Protein AF-A0A916MLG1-F1 (afdb_monomer_lite)

Secondary structure (DSSP, 8-state):
--PPP----------------------TT-EEEEE-TTS-EEEEEEEEEEE-STT-EEEEEEESS-TT-EEEEEGGGEEE-PPP-

Structure (mmCIF, N/CA/C/O backbone):
data_AF-A0A916MLG1-F1
#
_entry.id   AF-A0A916MLG1-F1
#
loop_
_atom_site.group_PDB
_atom_site.id
_atom_site.type_symbol
_atom_site.label_atom_id
_atom_site.label_alt_id
_atom_site.label_comp_id
_atom_site.label_asym_id
_atom_site.label_entity_id
_atom_site.label_seq_id
_atom_site.pdbx_PDB_ins_code
_atom_site.Cartn_x
_atom_site.Cartn_y
_atom_site.Cartn_z
_atom_site.occupancy
_atom_site.B_iso_or_equiv
_atom_site.auth_seq_id
_atom_site.auth_comp_id
_atom_site.auth_asym_id
_atom_site.auth_atom_id
_atom_site.pdbx_PDB_model_num
ATOM 1 N N . MET A 1 1 ? 38.812 -7.454 51.561 1.00 41.78 1 MET A N 1
ATOM 2 C CA . MET A 1 1 ? 37.983 -8.537 51.000 1.00 41.78 1 MET A CA 1
ATOM 3 C C . MET A 1 1 ? 36.940 -8.890 52.038 1.00 41.78 1 MET A C 1
ATOM 5 O O . MET A 1 1 ? 37.348 -9.220 53.139 1.00 41.78 1 MET A O 1
ATOM 9 N N . GLU A 1 2 ? 35.632 -8.801 51.847 1.00 51.03 2 GLU A N 1
ATOM 10 C CA . GLU A 1 2 ? 34.742 -8.172 50.857 1.00 51.03 2 GLU A CA 1
ATOM 11 C C . GLU A 1 2 ? 33.330 -8.175 51.512 1.00 51.03 2 GLU A C 1
ATOM 13 O O . GLU A 1 2 ? 33.077 -9.036 52.357 1.00 51.03 2 GLU A O 1
ATOM 18 N N . PRO A 1 3 ? 32.453 -7.191 51.230 1.00 56.53 3 PRO A N 1
ATOM 19 C CA . PRO A 1 3 ? 31.162 -6.999 51.916 1.00 56.53 3 PRO A CA 1
ATOM 20 C C . PRO A 1 3 ? 29.996 -7.865 51.351 1.00 56.53 3 PRO A C 1
ATOM 22 O O . PRO A 1 3 ? 30.171 -8.503 50.316 1.00 56.53 3 PRO A O 1
ATOM 25 N N . PRO A 1 4 ? 28.825 -7.918 52.037 1.00 57.38 4 PRO A N 1
ATOM 26 C CA . PRO A 1 4 ? 27.819 -8.989 51.924 1.00 57.38 4 PRO A CA 1
ATOM 27 C C . PRO A 1 4 ? 26.794 -8.844 50.779 1.00 57.38 4 PRO A C 1
ATOM 29 O O . PRO A 1 4 ? 26.590 -7.765 50.225 1.00 57.38 4 PRO A O 1
ATOM 32 N N . GLU A 1 5 ? 26.118 -9.957 50.472 1.00 57.41 5 GLU A N 1
ATOM 33 C CA . GLU A 1 5 ? 25.128 -10.131 49.399 1.00 57.41 5 GLU A CA 1
ATOM 34 C C . GLU A 1 5 ? 23.706 -9.591 49.713 1.00 57.41 5 GLU A C 1
ATOM 36 O O . GLU A 1 5 ? 23.176 -9.804 50.804 1.00 57.41 5 GLU A O 1
ATOM 41 N N . ALA A 1 6 ? 23.088 -9.014 48.659 1.00 54.06 6 ALA A N 1
ATOM 42 C CA . ALA A 1 6 ? 21.663 -8.690 48.391 1.00 54.06 6 ALA A CA 1
ATOM 43 C C . ALA A 1 6 ? 20.992 -7.503 49.144 1.00 54.06 6 ALA A C 1
ATOM 45 O O . ALA A 1 6 ? 21.434 -7.124 50.224 1.00 54.06 6 ALA A O 1
ATOM 46 N N . PRO A 1 7 ? 19.810 -6.982 48.715 1.00 63.53 7 PRO A N 1
ATOM 47 C CA . PRO A 1 7 ? 19.254 -6.665 47.376 1.00 63.53 7 PRO A CA 1
ATOM 48 C C . PRO A 1 7 ? 18.616 -5.234 47.311 1.00 63.53 7 PRO A C 1
ATOM 50 O O . PRO A 1 7 ? 18.262 -4.673 48.342 1.00 63.53 7 PRO A O 1
ATOM 53 N N . LYS A 1 8 ? 18.392 -4.631 46.124 1.00 44.31 8 LYS A N 1
ATOM 54 C CA . LYS A 1 8 ? 17.393 -3.539 45.869 1.00 44.31 8 LYS A CA 1
ATOM 55 C C . LYS A 1 8 ? 17.381 -3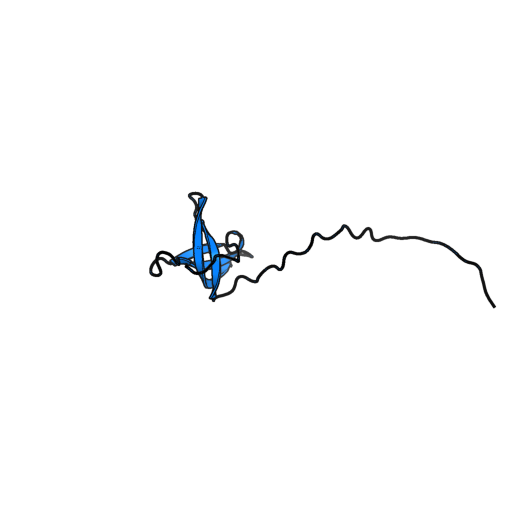.196 44.366 1.00 44.31 8 LYS A C 1
ATOM 57 O O . LYS A 1 8 ? 18.398 -2.758 43.854 1.00 44.31 8 LYS A O 1
ATOM 62 N N . ALA A 1 9 ? 16.379 -3.603 43.583 1.00 47.91 9 ALA A N 1
ATOM 63 C CA . ALA A 1 9 ? 15.027 -3.039 43.424 1.00 47.91 9 ALA A CA 1
ATOM 64 C C . ALA A 1 9 ? 14.972 -1.774 42.541 1.00 47.91 9 ALA A C 1
ATOM 66 O O . ALA A 1 9 ? 15.825 -0.902 42.654 1.00 47.91 9 ALA A O 1
ATOM 67 N N . ALA A 1 10 ? 13.878 -1.691 41.771 1.00 42.66 10 ALA A N 1
ATOM 68 C CA . ALA A 1 10 ? 13.521 -0.733 40.717 1.00 42.66 10 ALA A CA 1
ATOM 69 C C . ALA A 1 10 ? 14.130 -1.101 39.351 1.00 42.66 10 ALA A C 1
ATOM 71 O O . ALA A 1 10 ? 15.332 -1.049 39.161 1.00 42.66 10 ALA A O 1
ATOM 72 N N . GLY A 1 11 ? 13.377 -1.531 38.352 1.00 47.44 11 GLY A N 1
ATOM 73 C CA . GLY A 1 11 ? 11.945 -1.422 38.160 1.00 47.44 11 GLY A CA 1
ATOM 74 C C . GLY A 1 11 ? 11.761 -1.135 36.690 1.00 47.44 11 GLY A C 1
ATOM 75 O O . GLY A 1 11 ? 11.748 0.014 36.301 1.00 47.44 11 GLY A O 1
ATOM 76 N N . GLU A 1 12 ? 11.647 -2.170 35.876 1.00 48.97 12 GLU A N 1
ATOM 77 C CA . GLU A 1 12 ? 11.073 -1.996 34.555 1.00 48.97 12 GLU A CA 1
ATOM 78 C C . GLU A 1 12 ? 10.339 -3.288 34.255 1.00 48.97 12 GLU A C 1
ATOM 80 O O . GLU A 1 12 ? 10.899 -4.302 33.843 1.00 48.97 12 GLU A O 1
ATOM 85 N N . GLN A 1 13 ? 9.055 -3.270 34.597 1.00 45.22 13 GLN A N 1
ATOM 86 C CA . GLN A 1 13 ? 8.100 -4.234 34.101 1.00 45.22 13 GLN A CA 1
ATOM 87 C C . GLN A 1 13 ? 8.034 -4.016 32.587 1.00 45.22 13 GLN A C 1
ATOM 89 O O . GLN A 1 13 ? 7.199 -3.265 32.089 1.00 45.22 13 GLN A O 1
ATOM 94 N N . ALA A 1 14 ? 8.970 -4.624 31.859 1.00 42.62 14 ALA A N 1
ATOM 95 C CA . ALA A 1 14 ? 8.876 -4.783 30.427 1.00 42.62 14 ALA A CA 1
ATOM 96 C C . ALA A 1 14 ? 7.664 -5.682 30.190 1.00 42.62 14 ALA A C 1
ATOM 98 O O . ALA A 1 14 ? 7.742 -6.908 30.280 1.00 42.62 14 ALA A O 1
ATOM 99 N N . SER A 1 15 ? 6.511 -5.049 29.956 1.00 49.25 15 SER A N 1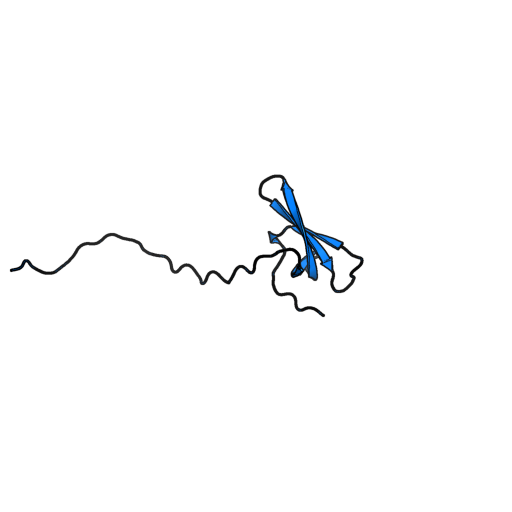
ATOM 100 C CA . SER A 1 15 ? 5.375 -5.684 29.300 1.00 49.25 15 SER A CA 1
ATOM 101 C C . SER A 1 15 ? 5.925 -6.548 28.166 1.00 49.25 15 SER A C 1
ATOM 103 O O . SER A 1 15 ? 6.782 -6.050 27.425 1.00 49.25 15 SER A O 1
ATOM 105 N N . PRO A 1 16 ? 5.490 -7.812 28.011 1.00 51.41 16 PRO A N 1
ATOM 106 C CA . PRO A 1 16 ? 5.897 -8.612 26.871 1.00 51.41 16 PRO A CA 1
ATOM 107 C C . PRO A 1 16 ? 5.394 -7.871 25.637 1.00 51.41 16 PRO A C 1
ATOM 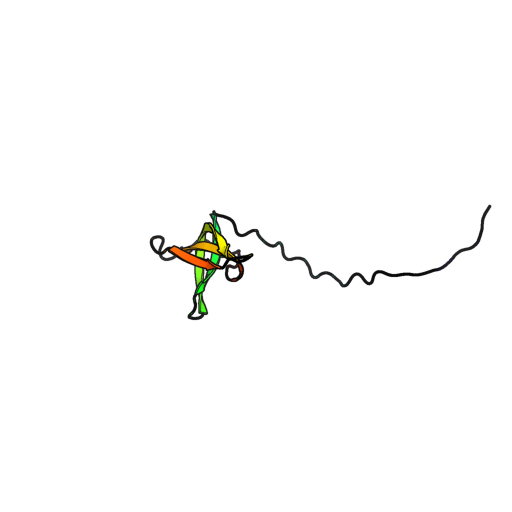109 O O . PRO A 1 16 ? 4.207 -7.910 25.316 1.00 51.41 16 PRO A O 1
ATOM 112 N N . SER A 1 17 ? 6.283 -7.103 25.003 1.00 45.28 17 SER A N 1
ATOM 113 C CA . SER A 1 17 ? 6.010 -6.485 23.719 1.00 45.28 17 SER A CA 1
ATOM 114 C C . SER A 1 17 ? 5.720 -7.664 22.819 1.00 45.28 17 SER A C 1
ATOM 116 O O . SER A 1 17 ? 6.604 -8.487 22.569 1.00 45.28 17 SER A O 1
ATOM 118 N N . ALA A 1 18 ? 4.441 -7.808 22.468 1.00 49.34 18 ALA A N 1
ATOM 119 C CA . ALA A 1 18 ? 3.960 -8.814 21.543 1.00 49.34 18 ALA A CA 1
ATOM 120 C C . ALA A 1 18 ? 4.955 -8.905 20.381 1.00 49.34 18 ALA A C 1
ATOM 122 O O . ALA A 1 18 ? 5.502 -7.861 20.009 1.00 49.34 18 ALA A O 1
ATOM 123 N N . PRO A 1 19 ? 5.221 -10.105 19.830 1.00 44.91 19 PRO A N 1
ATOM 124 C CA . PRO A 1 19 ? 6.119 -10.230 18.695 1.00 44.91 19 PRO A CA 1
ATOM 125 C C . PRO A 1 19 ? 5.690 -9.181 17.680 1.00 44.91 19 PRO A C 1
ATOM 127 O O . PRO A 1 19 ? 4.552 -9.207 17.203 1.00 44.91 19 PRO A O 1
ATOM 130 N N . ILE A 1 20 ? 6.565 -8.198 17.454 1.00 46.50 20 ILE A N 1
ATOM 131 C CA . ILE A 1 20 ? 6.364 -7.171 16.448 1.00 46.50 20 ILE A CA 1
ATOM 132 C C . ILE A 1 20 ? 6.376 -7.991 15.171 1.00 46.50 20 ILE A C 1
ATOM 134 O O . ILE A 1 20 ? 7.439 -8.377 14.687 1.00 46.50 20 ILE A O 1
ATOM 138 N N . SER A 1 21 ? 5.186 -8.403 14.724 1.00 46.97 21 SER A N 1
ATOM 139 C CA . SER A 1 21 ? 5.026 -9.128 13.472 1.00 46.97 21 SER A CA 1
ATOM 140 C C . SER A 1 21 ? 5.809 -8.316 12.458 1.00 46.97 21 SER A C 1
ATOM 142 O O . SER A 1 21 ? 5.643 -7.093 12.482 1.00 46.97 21 SER A O 1
ATOM 144 N N . PRO A 1 22 ? 6.709 -8.924 11.665 1.00 50.12 22 PRO A N 1
ATOM 145 C CA . PRO A 1 22 ? 7.545 -8.167 10.752 1.00 50.12 22 PRO A CA 1
ATOM 146 C C . PRO A 1 22 ? 6.607 -7.290 9.933 1.00 50.12 22 PRO A C 1
ATOM 148 O O . PRO A 1 22 ? 5.807 -7.800 9.144 1.00 50.12 22 PRO A O 1
ATOM 151 N N . ILE A 1 23 ? 6.624 -5.981 10.210 1.00 57.00 23 ILE A N 1
ATOM 152 C CA . ILE A 1 23 ? 5.808 -5.013 9.493 1.00 57.00 23 ILE A CA 1
ATOM 153 C C . ILE A 1 23 ? 6.452 -5.003 8.124 1.00 57.00 23 ILE A C 1
ATOM 155 O O . ILE A 1 23 ? 7.455 -4.330 7.910 1.00 57.00 23 ILE A O 1
ATOM 159 N N . THR A 1 24 ? 5.958 -5.865 7.239 1.00 67.56 24 THR A N 1
ATOM 160 C CA . THR A 1 24 ? 6.484 -5.959 5.888 1.00 67.56 24 THR A CA 1
ATOM 161 C C . THR A 1 24 ? 6.198 -4.602 5.265 1.00 67.56 24 THR A C 1
ATOM 163 O O . THR A 1 24 ? 5.022 -4.234 5.162 1.00 67.56 24 THR A O 1
ATOM 166 N N . PRO A 1 25 ? 7.239 -3.815 4.947 1.00 75.50 25 PRO A N 1
ATOM 167 C CA . PRO A 1 25 ? 7.040 -2.451 4.506 1.00 75.50 25 PRO A CA 1
ATOM 168 C C . PRO A 1 25 ? 6.263 -2.488 3.193 1.00 75.50 25 PRO A C 1
ATOM 170 O O . PRO A 1 25 ? 6.635 -3.189 2.252 1.00 75.50 25 PRO A O 1
ATOM 173 N N . ILE A 1 26 ? 5.152 -1.758 3.154 1.00 85.19 26 ILE A N 1
ATOM 174 C CA . ILE A 1 26 ? 4.342 -1.624 1.951 1.00 85.19 26 ILE A CA 1
ATOM 175 C C . ILE A 1 26 ? 4.992 -0.533 1.100 1.00 85.19 26 ILE A C 1
ATOM 177 O O . ILE A 1 26 ? 4.898 0.649 1.423 1.00 85.19 26 ILE A O 1
ATOM 181 N N . ILE A 1 27 ? 5.677 -0.944 0.037 1.00 88.31 27 ILE A N 1
ATOM 182 C CA . ILE A 1 27 ? 6.424 -0.082 -0.886 1.00 88.31 27 ILE A CA 1
ATOM 183 C C . ILE A 1 27 ? 5.948 -0.315 -2.326 1.00 88.31 27 ILE A C 1
ATOM 185 O O . ILE A 1 27 ? 5.251 -1.296 -2.588 1.00 88.31 27 ILE A O 1
ATOM 189 N N . PRO A 1 28 ? 6.300 0.554 -3.289 1.00 90.56 28 PRO A N 1
ATOM 190 C CA . PRO A 1 28 ? 6.059 0.273 -4.701 1.00 90.56 28 PRO A CA 1
ATOM 191 C C . PRO A 1 28 ? 6.611 -1.105 -5.100 1.00 90.56 28 PRO A C 1
ATOM 193 O O . PRO A 1 28 ? 7.753 -1.437 -4.792 1.00 90.56 28 PRO A O 1
ATOM 196 N N . GLY A 1 29 ? 5.784 -1.915 -5.759 1.00 88.12 29 GLY A N 1
ATOM 197 C CA . GLY A 1 29 ? 6.053 -3.314 -6.094 1.00 88.12 29 GLY A CA 1
ATOM 198 C C . GLY A 1 29 ? 5.544 -4.332 -5.066 1.00 88.12 29 GLY A C 1
ATOM 199 O O . GLY A 1 29 ? 5.469 -5.514 -5.388 1.00 88.12 29 GLY A O 1
ATOM 200 N N . SER A 1 30 ? 5.145 -3.916 -3.859 1.00 89.25 30 SER A N 1
ATOM 201 C CA . SER A 1 30 ? 4.566 -4.829 -2.867 1.00 89.25 30 SER A CA 1
ATOM 202 C C . SER A 1 30 ? 3.205 -5.359 -3.320 1.00 89.25 30 SER A C 1
ATOM 204 O O . SER A 1 30 ? 2.323 -4.592 -3.714 1.00 89.25 30 SER A O 1
ATOM 206 N N . HIS A 1 31 ? 3.004 -6.668 -3.182 1.00 90.00 31 HIS A N 1
ATOM 207 C CA . HIS A 1 31 ? 1.692 -7.291 -3.325 1.00 90.00 31 HIS A CA 1
ATOM 208 C C . HIS A 1 31 ? 0.924 -7.204 -2.006 1.00 90.00 31 HIS A C 1
ATOM 210 O O . HIS A 1 31 ? 1.379 -7.658 -0.950 1.00 90.00 31 HIS A O 1
ATOM 216 N N . VAL A 1 32 ? -0.252 -6.596 -2.074 1.00 91.06 32 VAL A N 1
ATOM 217 C CA . VAL A 1 32 ? -1.086 -6.263 -0.927 1.00 91.06 32 VAL A CA 1
ATOM 218 C C . VAL A 1 32 ? -2.519 -6.714 -1.150 1.00 91.06 32 VAL A C 1
ATOM 220 O O . VAL A 1 32 ? -3.015 -6.759 -2.275 1.00 91.06 32 VAL A O 1
ATOM 223 N N . THR A 1 33 ? -3.196 -7.020 -0.056 1.00 91.31 33 THR A N 1
ATOM 224 C CA . THR A 1 33 ? -4.646 -7.125 -0.024 1.00 91.31 33 THR A CA 1
ATOM 225 C C . THR A 1 33 ? -5.209 -5.734 0.237 1.00 91.31 33 THR A C 1
ATOM 227 O O . THR A 1 33 ? -4.856 -5.080 1.220 1.00 91.31 33 THR A O 1
ATOM 230 N N . PHE A 1 34 ? -6.055 -5.276 -0.675 1.00 86.94 34 PHE A N 1
ATOM 231 C CA . PHE A 1 34 ? -6.827 -4.044 -0.598 1.00 86.94 34 PHE A CA 1
ATOM 232 C C . PHE A 1 34 ? -8.277 -4.389 -0.263 1.00 86.94 34 PHE A C 1
ATOM 234 O O . PHE A 1 34 ? -8.872 -5.226 -0.938 1.00 86.94 34 PHE A O 1
ATOM 241 N N . ARG A 1 35 ? -8.861 -3.737 0.744 1.00 85.38 35 ARG A N 1
ATOM 242 C CA . ARG A 1 35 ? -10.284 -3.876 1.066 1.00 85.38 35 ARG A CA 1
ATOM 243 C C . ARG A 1 35 ? -11.044 -2.651 0.565 1.00 85.38 35 ARG A C 1
ATOM 245 O O . ARG A 1 35 ? -10.724 -1.537 0.957 1.00 85.38 35 ARG A O 1
ATOM 252 N N . ASP A 1 36 ? -12.030 -2.861 -0.302 1.00 82.06 36 ASP A N 1
ATOM 253 C CA . ASP A 1 36 ? -12.882 -1.781 -0.811 1.00 82.06 36 ASP A CA 1
ATOM 254 C C . ASP A 1 36 ? -13.950 -1.366 0.224 1.00 82.06 36 ASP A C 1
ATOM 256 O O . ASP A 1 36 ? -14.189 -2.070 1.207 1.00 82.06 36 ASP A O 1
ATOM 260 N N . ALA A 1 37 ? -14.629 -0.240 -0.014 1.00 78.94 37 ALA A N 1
ATOM 261 C CA . ALA A 1 37 ? -15.709 0.272 0.829 1.00 78.94 37 ALA A CA 1
ATOM 262 C C . ALA A 1 37 ? -16.885 -0.710 1.004 1.00 78.94 37 ALA A C 1
ATOM 264 O O . ALA A 1 37 ? -17.520 -0.718 2.058 1.00 78.94 37 ALA A O 1
ATOM 265 N N . ALA A 1 38 ? -17.161 -1.577 0.022 1.00 84.25 38 ALA A N 1
ATOM 266 C CA . ALA A 1 38 ? -18.139 -2.661 0.165 1.00 84.25 38 ALA A CA 1
ATOM 267 C C . ALA A 1 38 ? -17.615 -3.847 1.005 1.00 84.25 38 ALA A C 1
ATOM 269 O O . ALA A 1 38 ? -18.296 -4.861 1.161 1.00 84.25 38 ALA A O 1
ATOM 270 N N . GLY A 1 39 ? -16.402 -3.739 1.548 1.00 83.31 39 GLY A N 1
ATOM 271 C CA . GLY A 1 39 ? -15.765 -4.734 2.395 1.00 83.31 39 GLY A CA 1
ATOM 272 C C . GLY A 1 39 ? -15.146 -5.899 1.632 1.00 83.31 39 GLY A C 1
ATOM 273 O O . GLY A 1 39 ? -14.735 -6.859 2.282 1.00 83.31 39 GLY A O 1
ATOM 274 N N . ARG A 1 40 ? -15.072 -5.834 0.296 1.00 85.94 40 ARG A N 1
ATOM 275 C CA . ARG A 1 40 ? -14.496 -6.894 -0.539 1.00 85.94 40 ARG A CA 1
ATOM 276 C C . ARG A 1 40 ? -12.984 -6.753 -0.584 1.00 85.94 40 ARG A C 1
ATOM 278 O O . ARG A 1 40 ? -12.467 -5.660 -0.800 1.00 85.94 40 ARG A O 1
ATOM 285 N N . GLU A 1 41 ? -12.293 -7.868 -0.409 1.00 88.19 41 GLU A N 1
ATOM 286 C CA . GLU A 1 41 ? -10.839 -7.925 -0.461 1.00 88.19 41 GLU A CA 1
ATOM 287 C C . GLU A 1 41 ? -10.361 -8.276 -1.866 1.00 88.19 41 GLU A C 1
ATOM 289 O O . GLU A 1 41 ? -10.895 -9.166 -2.530 1.00 88.19 41 GLU A O 1
ATOM 294 N N . TRP A 1 42 ? -9.332 -7.567 -2.309 1.00 88.38 42 TRP A N 1
ATOM 295 C CA . TRP A 1 42 ? -8.744 -7.714 -3.620 1.00 88.38 42 TRP A CA 1
ATOM 296 C C . TRP A 1 42 ? -7.237 -7.793 -3.521 1.00 88.38 42 TRP A C 1
ATOM 298 O O . TRP A 1 42 ? -6.590 -7.039 -2.798 1.00 88.38 42 TRP A O 1
ATOM 308 N N . CYS A 1 43 ? -6.679 -8.667 -4.336 1.00 91.00 43 CYS A N 1
ATOM 309 C CA . CYS A 1 43 ? -5.255 -8.728 -4.559 1.00 91.00 43 CYS A CA 1
ATOM 310 C C . CYS A 1 43 ? -4.811 -7.591 -5.477 1.00 91.00 43 CYS A C 1
ATOM 312 O O . CYS A 1 43 ? -5.334 -7.440 -6.585 1.00 91.00 43 CYS A O 1
ATOM 314 N N . ALA A 1 44 ? -3.853 -6.795 -5.019 1.00 91.81 44 ALA A N 1
ATOM 315 C CA . ALA A 1 44 ? -3.356 -5.646 -5.749 1.00 91.81 44 ALA A CA 1
ATOM 316 C C . ALA A 1 44 ? -1.846 -5.480 -5.571 1.00 91.81 44 ALA A C 1
ATOM 318 O O . ALA A 1 44 ? -1.239 -5.989 -4.633 1.00 91.81 44 ALA A O 1
ATOM 319 N N . THR A 1 45 ? -1.231 -4.743 -6.483 1.00 92.44 45 THR A N 1
ATOM 320 C CA . THR A 1 45 ? 0.184 -4.382 -6.423 1.00 92.44 45 THR A CA 1
ATOM 321 C C . THR A 1 45 ? 0.296 -2.886 -6.197 1.00 92.44 45 THR A C 1
ATOM 323 O O . THR A 1 45 ? -0.313 -2.108 -6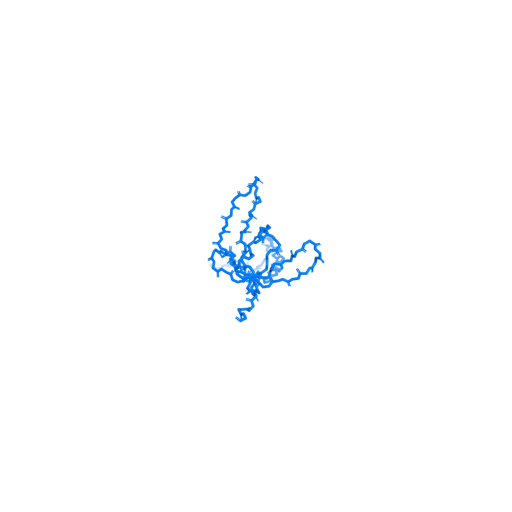.930 1.00 92.44 45 THR A O 1
ATOM 326 N N . VAL A 1 46 ? 1.075 -2.468 -5.205 1.00 91.62 46 VAL A N 1
ATOM 327 C CA . VAL A 1 46 ? 1.356 -1.049 -4.974 1.00 91.62 46 VAL A CA 1
ATOM 328 C C . VAL A 1 46 ? 2.172 -0.522 -6.145 1.00 91.62 46 VAL A C 1
ATOM 330 O O . VAL A 1 46 ? 3.255 -1.018 -6.432 1.00 91.62 46 VAL A O 1
ATOM 333 N N . VAL A 1 47 ? 1.655 0.482 -6.837 1.00 92.50 47 VAL A N 1
ATOM 334 C CA . VAL A 1 47 ? 2.334 1.121 -7.967 1.00 92.50 47 VAL A CA 1
ATOM 335 C C . VAL A 1 47 ? 3.154 2.304 -7.475 1.00 92.50 47 VAL A C 1
ATOM 337 O O . VAL A 1 47 ? 4.290 2.486 -7.896 1.00 92.50 47 VAL A O 1
ATOM 340 N N . TYR A 1 48 ? 2.586 3.097 -6.567 1.00 90.94 48 TYR A N 1
ATOM 341 C CA . TYR A 1 48 ? 3.261 4.239 -5.965 1.00 90.94 48 TYR A CA 1
ATOM 342 C C . TYR A 1 48 ? 2.629 4.626 -4.630 1.00 90.94 48 TYR A C 1
ATOM 344 O O . TYR A 1 48 ? 1.450 4.362 -4.379 1.00 90.94 48 TYR A O 1
ATOM 352 N N . LEU A 1 49 ? 3.433 5.264 -3.783 1.00 90.44 49 LEU A N 1
ATOM 353 C CA . LEU A 1 49 ? 3.000 5.870 -2.531 1.00 90.44 49 LEU A CA 1
ATOM 354 C C . LEU A 1 49 ? 2.830 7.375 -2.733 1.00 90.44 49 LEU A C 1
ATOM 356 O O . LEU A 1 49 ? 3.571 8.001 -3.487 1.00 90.44 49 LEU A O 1
ATOM 360 N N . LEU A 1 50 ? 1.844 7.937 -2.053 1.00 87.38 50 LEU A N 1
ATOM 361 C CA . LEU A 1 50 ? 1.557 9.358 -2.012 1.00 87.38 50 LEU A CA 1
ATOM 362 C C . LEU A 1 50 ? 1.468 9.807 -0.564 1.00 87.38 50 LEU A C 1
ATOM 364 O O . LEU A 1 50 ? 0.784 9.188 0.251 1.00 87.38 50 LEU A O 1
ATOM 368 N N . GLU A 1 51 ? 2.079 10.942 -0.277 1.00 83.06 51 GLU A N 1
ATOM 369 C CA . GLU A 1 51 ? 1.817 11.663 0.959 1.00 83.06 51 GLU A CA 1
ATOM 370 C C . GLU A 1 51 ? 0.453 12.354 0.830 1.00 83.06 51 GLU A C 1
ATOM 372 O O . GLU A 1 51 ? 0.203 13.134 -0.090 1.00 83.06 51 GLU A O 1
ATOM 377 N N . GLY A 1 52 ? -0.480 11.988 1.701 1.00 75.62 52 GLY A N 1
ATOM 378 C CA . GLY A 1 52 ? -1.759 12.664 1.861 1.00 75.62 52 GLY A CA 1
ATOM 379 C C . GLY A 1 52 ? -1.662 13.825 2.852 1.00 75.62 52 GLY A C 1
ATOM 380 O O . GLY A 1 52 ? -0.601 14.095 3.412 1.00 75.62 52 GLY A O 1
ATOM 381 N N . PRO A 1 53 ? -2.772 14.540 3.086 1.00 77.62 53 PRO A N 1
ATOM 382 C CA . PRO A 1 53 ? -2.787 15.645 4.036 1.00 77.62 53 PRO A CA 1
ATOM 383 C C . PRO A 1 53 ? -2.481 15.155 5.461 1.00 77.62 53 PRO A C 1
ATOM 385 O O . PRO A 1 53 ? -3.151 14.261 5.973 1.00 77.62 53 PRO A O 1
ATOM 388 N N . GLY A 1 54 ? -1.494 15.771 6.116 1.00 81.06 54 GLY A N 1
ATOM 389 C CA . GLY A 1 54 ? -1.080 15.419 7.477 1.00 81.06 54 GLY A CA 1
ATOM 390 C C . GLY A 1 54 ? -0.108 14.238 7.509 1.00 81.06 54 GLY A C 1
ATOM 391 O O . GLY A 1 54 ? 0.922 14.268 6.849 1.00 81.06 54 GLY A O 1
ATOM 392 N N . THR A 1 55 ? -0.421 13.217 8.310 1.00 77.12 55 THR A N 1
ATOM 393 C CA . THR A 1 55 ? 0.372 11.976 8.449 1.00 77.12 55 THR A CA 1
ATOM 394 C C . THR A 1 55 ? -0.223 10.802 7.665 1.00 77.12 55 THR A C 1
ATOM 396 O O . THR A 1 55 ? 0.197 9.654 7.813 1.00 77.12 55 THR A O 1
ATOM 399 N N . ASP A 1 56 ? -1.230 11.076 6.838 1.00 83.25 56 ASP A N 1
ATOM 400 C CA . ASP A 1 56 ? -1.943 10.075 6.063 1.00 83.25 56 ASP A CA 1
ATOM 401 C C . ASP A 1 56 ? -1.164 9.684 4.811 1.00 83.25 56 ASP A C 1
ATOM 403 O O . ASP A 1 56 ? -1.094 10.448 3.857 1.00 83.25 56 ASP A O 1
ATOM 407 N N . VAL A 1 57 ? -0.624 8.467 4.768 1.00 86.62 57 VAL A N 1
ATOM 408 C CA . VAL A 1 57 ? -0.004 7.929 3.551 1.00 86.62 57 VAL A CA 1
ATOM 409 C C . VAL A 1 57 ? -1.048 7.177 2.736 1.00 86.62 57 VAL A C 1
ATOM 411 O O . VAL A 1 57 ? -1.766 6.311 3.243 1.00 86.62 57 VAL A O 1
ATOM 414 N N . TRP A 1 58 ? -1.110 7.495 1.451 1.00 90.19 58 TRP A N 1
ATOM 415 C CA . TRP A 1 58 ? -1.942 6.825 0.466 1.00 90.19 58 TRP A CA 1
ATOM 416 C C . TRP A 1 58 ? -1.079 6.007 -0.482 1.00 90.19 58 TRP A C 1
ATOM 418 O O . TRP A 1 58 ? 0.096 6.284 -0.692 1.00 90.19 58 TRP A O 1
ATOM 428 N N . ALA A 1 59 ? -1.677 4.991 -1.077 1.00 90.88 59 ALA A N 1
ATOM 429 C CA . ALA A 1 59 ? -1.046 4.155 -2.071 1.00 90.88 59 ALA A CA 1
ATOM 430 C C . ALA A 1 59 ? -1.993 4.001 -3.251 1.00 90.88 59 ALA A C 1
ATOM 432 O O . ALA A 1 59 ? -3.198 3.794 -3.090 1.00 90.88 59 ALA A O 1
ATOM 433 N N . TRP A 1 60 ? -1.434 4.077 -4.447 1.00 92.25 60 TRP A N 1
ATOM 434 C CA . TRP A 1 60 ? -2.137 3.624 -5.629 1.00 92.25 60 TRP A CA 1
ATOM 435 C C . TRP A 1 60 ? -1.812 2.174 -5.859 1.00 92.25 60 TRP A C 1
ATOM 437 O O . TRP A 1 60 ? -0.648 1.790 -5.989 1.00 92.25 60 TRP A O 1
ATOM 447 N N . VAL A 1 61 ? -2.862 1.37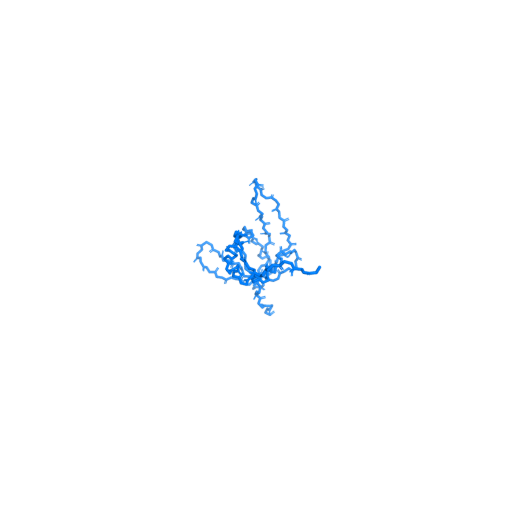4 -5.894 1.00 91.81 61 VAL A N 1
ATOM 448 C CA . VAL A 1 61 ? -2.776 -0.062 -6.053 1.00 91.81 61 VAL A CA 1
ATOM 449 C C . VAL A 1 61 ? -3.405 -0.446 -7.376 1.00 91.81 61 VAL A C 1
ATOM 451 O O . VAL A 1 61 ? -4.485 0.010 -7.735 1.00 91.81 61 VAL A O 1
ATOM 454 N N . ARG A 1 62 ? -2.715 -1.283 -8.135 1.00 92.50 62 ARG A N 1
ATOM 455 C CA . ARG A 1 62 ? -3.237 -1.864 -9.365 1.00 92.50 62 ARG A CA 1
ATOM 456 C C . ARG A 1 62 ? -3.787 -3.235 -9.041 1.00 92.50 62 ARG A C 1
ATOM 458 O O . ARG A 1 62 ? -3.048 -4.066 -8.517 1.00 92.50 62 ARG A O 1
ATOM 465 N N . LEU A 1 63 ? -5.059 -3.471 -9.335 1.00 90.12 63 LEU A N 1
ATOM 466 C CA . LEU A 1 63 ? -5.677 -4.763 -9.062 1.00 90.12 63 LEU A CA 1
ATOM 467 C C . LEU A 1 63 ? -5.021 -5.845 -9.924 1.00 90.12 63 LEU A C 1
ATOM 469 O O . LEU A 1 63 ? -4.795 -5.655 -11.116 1.00 90.12 63 LEU A O 1
ATOM 473 N N . ASN A 1 64 ? -4.735 -6.999 -9.327 1.00 88.00 64 ASN A N 1
ATOM 474 C CA . ASN A 1 64 ? -4.176 -8.130 -10.066 1.00 88.00 64 ASN A CA 1
ATOM 475 C C . ASN A 1 64 ? -5.226 -8.728 -11.018 1.00 88.00 64 ASN A C 1
ATOM 477 O O . ASN A 1 64 ? -4.888 -9.140 -12.121 1.00 88.00 64 ASN A O 1
ATOM 481 N N . ALA A 1 65 ? -6.502 -8.723 -10.613 1.00 86.06 65 ALA A N 1
ATOM 482 C CA . ALA A 1 65 ? -7.614 -9.218 -11.428 1.00 86.06 65 ALA A CA 1
ATOM 483 C C . ALA A 1 65 ? -7.916 -8.337 -12.655 1.00 86.06 65 ALA A C 1
ATOM 485 O O . ALA A 1 65 ? -8.424 -8.837 -13.653 1.00 86.06 65 ALA A O 1
ATOM 486 N N . ASP A 1 66 ? -7.612 -7.037 -12.585 1.00 85.56 66 ASP A N 1
ATOM 487 C CA . ASP A 1 66 ? -7.749 -6.111 -13.707 1.00 85.56 66 ASP A CA 1
ATOM 488 C C . ASP A 1 66 ? -6.608 -5.079 -13.666 1.00 85.56 66 ASP A C 1
ATOM 490 O O . ASP A 1 66 ? -6.677 -4.107 -12.911 1.00 85.56 66 ASP A O 1
ATOM 494 N N . PRO A 1 67 ? -5.545 -5.257 -14.472 1.00 82.69 67 PRO A N 1
ATOM 495 C CA . PRO A 1 67 ? -4.376 -4.385 -14.425 1.00 82.69 67 PRO A CA 1
ATOM 496 C C . PRO A 1 67 ? -4.628 -2.988 -15.013 1.00 82.69 67 PRO A C 1
ATOM 498 O O . PRO A 1 67 ? -3.741 -2.138 -14.962 1.00 82.69 67 PRO A O 1
ATOM 501 N N . ARG A 1 68 ? -5.8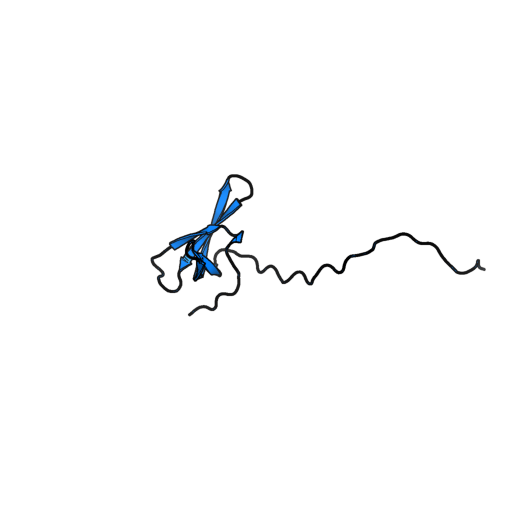02 -2.724 -15.599 1.00 87.69 68 ARG A N 1
ATOM 502 C CA . ARG A 1 68 ? -6.183 -1.376 -16.050 1.00 87.69 68 ARG A CA 1
ATOM 503 C C . ARG A 1 68 ? -6.828 -0.587 -14.917 1.00 87.69 68 ARG A C 1
ATOM 505 O O . ARG A 1 68 ? -6.722 0.638 -14.880 1.00 87.69 68 ARG A O 1
ATOM 512 N N . ARG A 1 69 ? -7.459 -1.279 -13.974 1.00 86.62 69 ARG A N 1
ATOM 513 C CA . ARG A 1 69 ? -8.068 -0.696 -12.795 1.00 86.62 69 ARG A CA 1
ATOM 514 C C . ARG A 1 69 ? -7.004 -0.438 -11.736 1.00 86.62 69 ARG A C 1
ATOM 516 O O . ARG A 1 69 ? -6.457 -1.342 -11.101 1.00 86.62 69 ARG A O 1
ATOM 523 N N . THR A 1 70 ? -6.748 0.847 -11.540 1.00 89.38 70 THR A N 1
ATOM 524 C CA . THR A 1 70 ? -5.914 1.350 -10.452 1.00 89.38 70 THR A CA 1
ATOM 525 C C . THR A 1 70 ? -6.834 2.028 -9.451 1.00 89.38 70 THR A C 1
ATOM 527 O O . THR A 1 70 ? -7.688 2.821 -9.845 1.00 89.38 70 THR A O 1
ATOM 530 N N . ASP A 1 71 ? -6.688 1.689 -8.181 1.00 88.69 71 ASP A N 1
ATOM 531 C CA . ASP A 1 71 ? -7.505 2.204 -7.091 1.00 88.69 71 ASP A CA 1
ATOM 532 C C . ASP A 1 71 ? -6.608 2.899 -6.065 1.00 88.69 71 ASP A C 1
ATOM 534 O O . ASP A 1 71 ? -5.405 2.627 -5.981 1.00 88.69 71 ASP A O 1
ATOM 538 N N . ARG A 1 72 ? -7.177 3.834 -5.310 1.00 88.31 72 ARG A N 1
ATOM 539 C CA . ARG A 1 72 ? -6.437 4.620 -4.327 1.00 88.31 72 ARG A CA 1
ATOM 540 C C . ARG A 1 72 ? -6.887 4.185 -2.944 1.00 88.31 72 ARG A C 1
ATOM 542 O O . ARG A 1 72 ? -8.013 4.448 -2.540 1.00 88.31 72 ARG A O 1
ATOM 549 N N . ALA A 1 73 ? -5.962 3.600 -2.197 1.00 87.62 73 ALA A N 1
ATOM 550 C CA . ALA A 1 73 ? -6.216 3.072 -0.869 1.00 87.62 73 ALA A CA 1
ATOM 551 C C . ALA A 1 73 ? -5.292 3.737 0.154 1.00 87.62 73 ALA A C 1
ATOM 553 O O . ALA A 1 73 ? -4.113 3.961 -0.137 1.00 87.62 73 ALA A O 1
ATOM 554 N N . PRO A 1 74 ? -5.776 4.069 1.356 1.00 87.56 74 PRO A N 1
ATOM 555 C CA . PRO A 1 74 ? -4.894 4.537 2.408 1.00 87.56 74 PRO A CA 1
ATOM 556 C C . PRO A 1 74 ? -4.020 3.366 2.884 1.00 87.56 74 PRO A C 1
ATOM 558 O O . PRO A 1 74 ? -4.485 2.233 3.011 1.00 87.56 74 PRO A O 1
ATOM 561 N N . LEU A 1 75 ? -2.741 3.627 3.169 1.00 85.12 75 LEU A N 1
ATOM 562 C CA . LEU A 1 75 ? -1.754 2.586 3.495 1.00 85.12 75 LEU A CA 1
ATOM 563 C C . LEU A 1 75 ? -2.195 1.719 4.687 1.00 85.12 75 LEU A C 1
ATOM 565 O O . LEU A 1 75 ? -1.936 0.521 4.723 1.00 85.12 75 LEU A O 1
ATOM 569 N N . ARG A 1 76 ? -2.926 2.323 5.632 1.00 83.06 76 ARG A N 1
ATOM 570 C CA . ARG A 1 76 ? -3.523 1.672 6.810 1.00 83.06 76 ARG A CA 1
ATOM 571 C C . ARG A 1 76 ? -4.534 0.563 6.473 1.00 83.06 76 ARG A C 1
ATOM 573 O O . ARG A 1 76 ? -4.739 -0.333 7.292 1.00 83.06 76 ARG A O 1
ATOM 580 N N . GLU A 1 77 ? -5.168 0.624 5.303 1.00 85.38 77 GLU A N 1
ATOM 581 C CA . GLU A 1 77 ? -6.136 -0.376 4.826 1.00 85.38 77 GLU A CA 1
ATOM 582 C C . GLU A 1 77 ? -5.500 -1.445 3.943 1.00 85.38 77 GLU A C 1
ATOM 584 O O . GLU A 1 77 ? -6.111 -2.479 3.683 1.00 85.38 77 GLU A O 1
ATOM 589 N N . LEU A 1 78 ? -4.251 -1.238 3.532 1.00 86.44 78 LEU A N 1
ATOM 590 C CA . LEU A 1 78 ? -3.487 -2.255 2.839 1.00 86.44 78 LEU A CA 1
ATOM 591 C C . LEU A 1 78 ? -2.926 -3.268 3.837 1.00 86.44 78 LEU A C 1
ATOM 593 O O . LEU A 1 78 ? -2.520 -2.942 4.959 1.00 86.44 78 LEU A O 1
ATOM 597 N N . ARG A 1 79 ? -2.909 -4.533 3.427 1.00 88.06 79 ARG A N 1
ATOM 598 C CA . ARG A 1 79 ? -2.266 -5.620 4.169 1.00 88.06 79 ARG A CA 1
ATOM 599 C C . ARG A 1 79 ? -1.224 -6.284 3.276 1.00 88.06 79 ARG A C 1
ATOM 601 O O . ARG A 1 79 ? -1.574 -6.675 2.167 1.00 88.06 79 ARG A O 1
ATOM 608 N N . PRO A 1 80 ? 0.042 -6.409 3.702 1.00 85.94 80 PRO A N 1
ATOM 609 C CA . PRO A 1 80 ? 1.032 -7.145 2.927 1.00 85.94 80 PRO A CA 1
ATOM 610 C C . PRO A 1 80 ? 0.669 -8.635 2.885 1.00 85.94 80 PRO A C 1
ATOM 612 O O . PRO A 1 80 ? 0.110 -9.161 3.846 1.00 85.94 80 PRO A O 1
ATOM 615 N N . GLY A 1 81 ? 1.013 -9.315 1.789 1.00 80.88 81 GLY A N 1
ATOM 616 C CA . GLY A 1 81 ? 0.883 -10.776 1.698 1.00 80.88 81 GLY A CA 1
ATOM 617 C C . GLY A 1 81 ? -0.253 -11.290 0.816 1.00 80.88 81 GLY A C 1
ATOM 618 O O . GLY A 1 81 ? -0.673 -12.433 0.978 1.00 80.88 81 GLY A O 1
ATOM 619 N N . CYS A 1 82 ? -0.734 -10.494 -0.140 1.00 81.50 82 CYS A N 1
ATOM 620 C CA . CYS A 1 82 ? -1.522 -11.055 -1.235 1.00 81.50 82 CYS A CA 1
ATOM 621 C C . CYS A 1 82 ? -0.610 -11.920 -2.128 1.00 81.50 82 CYS A C 1
ATOM 623 O O . CYS A 1 82 ? 0.461 -11.473 -2.545 1.00 81.50 82 CYS A O 1
ATOM 625 N N . ALA A 1 83 ? -1.041 -13.145 -2.439 1.00 65.31 83 ALA A N 1
ATOM 626 C CA . ALA A 1 83 ? -0.350 -13.992 -3.403 1.00 65.31 83 ALA A CA 1
ATOM 627 C C . ALA A 1 83 ? -0.550 -13.445 -4.832 1.00 65.31 83 ALA A C 1
ATOM 629 O O . ALA A 1 83 ? -1.682 -13.111 -5.200 1.00 65.31 83 ALA A O 1
ATOM 630 N N . PRO A 1 84 ? 0.509 -13.345 -5.655 1.00 57.88 84 PRO A N 1
ATOM 631 C CA . PRO A 1 84 ? 0.329 -13.099 -7.079 1.00 57.88 84 PRO A CA 1
ATOM 632 C C . PRO A 1 84 ? -0.465 -14.268 -7.684 1.00 57.88 84 PRO A C 1
ATOM 634 O O . PRO A 1 84 ? -0.172 -15.428 -7.389 1.00 57.88 84 PRO A O 1
ATOM 637 N N . ALA A 1 85 ? -1.502 -13.944 -8.458 1.00 57.16 85 ALA A N 1
ATOM 638 C CA . ALA A 1 85 ? -2.294 -14.915 -9.212 1.00 57.16 85 ALA A CA 1
ATOM 639 C C . ALA A 1 85 ? -1.603 -15.269 -10.533 1.00 57.16 85 ALA A C 1
ATOM 641 O O . ALA A 1 85 ? -0.918 -14.373 -11.081 1.00 57.16 85 ALA A O 1
#

Radius of gyration: 22.28 Å; chains: 1; bounding box: 56×31×68 Å

Foldseek 3Di:
DDDDDDDDDDDDPPDPPPPPPPQPDQAQQFWWWAQDPVRDTFTWGFRHWDDDPDNWIKTWTQTLVHNVDIDIGTPVRIGTDDDRD

pLDDT: mean 75.49, std 17.23, range [41.78, 92.5]

Sequence (85 aa):
MEPPEAPKAAGEQASPSAPISPITPIIPGSHVTFRDAAGREWCATVVYLLEGPGTDVWAWVRLNADPRRTDRAPLRELRPGCAPA